Protein 4GPR (pdb70)

CATH classification: 3.10.110.10

Secondary structure (DSSP, 8-state):
-HHHHHHHHHHHHHHHHSPPTTEEEEESSS-TTEEEEEEEPPSSSTTTT-EEEEEEE--TTTTSSPPEEEESS---BTTB-TT-BB--GGGTTT--TT--HHHHHHHHHHHHH---TTS-SSHHHHHHHHH-HHHHHHHHHHHHHHH---

Foldseek 3Di:
DPVQVVVLVVLQVCQVVPFDPQKHKAAPPPDSQKMKMWHQADPPALLHQFIWIKIWGHDPPPPVAAIQIFTPWQAQAQQADRRRHGDDCCNPPVPDNVDDVRNVSVVVSVCRRPRDLPDGPHVVSSVCCVVPVVRSSVVRNVSRVVTGHD

Sequence (150 aa):
AAMAMRRIQKELREIQQDPPCNCSAGPVGDDIFHWTATITGPDDSPYQGGLFFLDVHFPVDYPFKAPRVTFMTKVYHPNINKNGVICLDILKDQWSPALTLSRVLLSISSLLTDPNPSDPLDPEVANVLRANKKQFEDTAREWTRMYARP

Solvent-accessible surface area: 8569 Å² total; per-residue (Å²): 107,79,147,4,86,168,47,0,74,103,6,50,140,66,17,148,143,117,60,14,112,101,20,58,17,19,45,90,50,164,77,21,43,54,0,44,0,17,1,44,4,24,114,138,15,12,0,98,64,3,35,0,78,0,31,0,83,11,31,120,48,3,15,151,117,22,2,150,6,17,9,109,15,89,12,24,0,0,9,3,36,179,103,6,49,15,60,25,85,28,30,163,105,101,34,40,66,81,20,28,0,24,133,0,0,86,31,0,24,67,23,0,80,94,29,65,25,89,110,38,63,32,82,125,15,0,61,45,11,140,88,81,128,149,87,1,50,60,32,0,118,72,62,10,141,102,89,1,194,136

Organism: Entamoeba histolytica (strain ATCC 30459 / HM-1:IMSS / ABRM) (NCBI:txid294381)

Structure (mmCIF, N/CA/C/O backbone):
data_4GPR
#
_entry.id   4GPR
#
_cell.length_a   46.973
_cell.length_b   49.577
_cell.length_c   63.464
_cell.angle_alpha   90.00
_cell.angle_beta   90.00
_cell.angle_gamma   90.00
#
_symmetry.space_group_name_H-M   'P 21 21 21'
#
loop_
_entity.id
_entity.type
_entity.pdbx_description
1 polymer 'Ubiquitin-conjugating enzyme family protein'
2 non-polymer 'COBALT (II) ION'
3 water water
#
loop_
_atom_site.group_PDB
_atom_site.id
_atom_site.type_symbol
_atom_site.label_atom_id
_atom_site.label_alt_id
_atom_site.label_comp_id
_atom_site.label_asym_id
_atom_site.label_entity_id
_atom_site.label_seq_id
_atom_site.pdbx_PDB_ins_code
_atom_site.Cartn_x
_atom_site.Cartn_y
_atom_site.Cartn_z
_atom_site.occupancy
_atom_site.B_iso_or_equiv
_atom_site.auth_seq_id
_atom_site.auth_comp_id
_atom_site.auth_asym_id
_atom_site.auth_atom_id
_atom_site.pdbx_PDB_model_num
ATOM 1 N N . ALA A 1 2 ? -8.275 5.864 -19.232 1.00 33.44 -1 ALA A N 1
ATOM 2 C CA . ALA A 1 2 ? -8.229 6.808 -18.129 1.00 29.88 -1 ALA A CA 1
ATOM 3 C C . ALA A 1 2 ? -9.567 6.829 -17.394 1.00 32.11 -1 ALA A C 1
ATOM 4 O O . ALA A 1 2 ? -9.598 6.873 -16.154 1.00 26.11 -1 ALA A O 1
ATOM 6 N N . ALA A 1 3 ? -10.661 6.761 -18.165 1.00 30.47 0 ALA A N 1
ATOM 7 C CA . ALA A 1 3 ? -11.989 7.247 -17.734 1.00 27.76 0 ALA A CA 1
ATOM 8 C C . ALA A 1 3 ? -12.672 6.493 -16.587 1.00 21.98 0 ALA A C 1
ATOM 9 O O . ALA A 1 3 ? -13.136 7.118 -15.622 1.00 17.32 0 ALA A O 1
ATOM 11 N N . MET A 1 4 ? -12.746 5.161 -16.682 1.00 20.28 1 MET A N 1
ATOM 12 C CA . MET A 1 4 ? -13.378 4.381 -15.625 1.00 18.05 1 MET A CA 1
ATOM 13 C C . MET A 1 4 ? -12.531 4.447 -14.345 1.00 13.28 1 MET A C 1
ATOM 14 O O . MET A 1 4 ? -13.074 4.530 -13.221 1.00 11.54 1 MET A O 1
ATOM 19 N N . ALA A 1 5 ? -11.207 4.455 -14.522 1.00 14.61 2 ALA A N 1
ATOM 20 C CA . ALA A 1 5 ? -10.295 4.609 -13.400 1.00 12.60 2 ALA A CA 1
ATOM 21 C C . ALA A 1 5 ? -10.515 5.937 -12.698 1.00 14.85 2 ALA A C 1
ATOM 22 O O . ALA A 1 5 ? -10.591 5.991 -11.465 1.00 10.95 2 ALA A O 1
ATOM 24 N N . MET A 1 6 ? -10.608 7.018 -13.458 1.00 13.63 3 MET A N 1
ATOM 25 C CA . MET A 1 6 ? -10.761 8.319 -12.799 1.00 10.99 3 MET A CA 1
ATOM 26 C C . MET A 1 6 ? -12.064 8.413 -12.027 1.00 12.58 3 MET A C 1
ATOM 27 O O . MET A 1 6 ? -12.100 8.938 -10.903 1.00 11.58 3 MET A O 1
ATOM 32 N N . ARG A 1 7 ? -13.130 7.867 -12.593 1.00 12.39 4 ARG A N 1
ATOM 33 C CA . ARG A 1 7 ? -14.428 7.941 -11.929 1.00 10.95 4 ARG A CA 1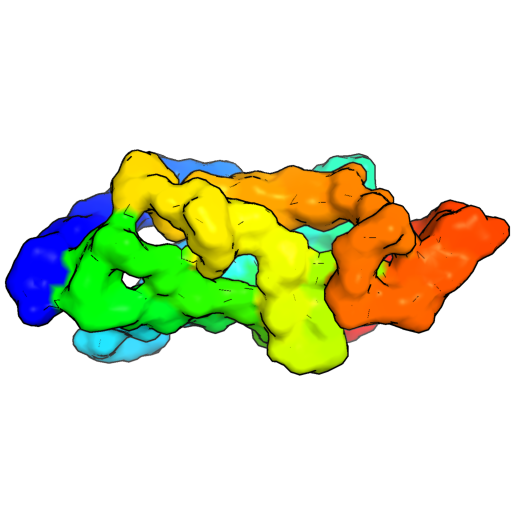
ATOM 34 C C . ARG A 1 7 ? -14.436 7.117 -10.653 1.00 12.76 4 ARG A C 1
ATOM 35 O O . ARG A 1 7 ? -14.985 7.539 -9.655 1.00 11.24 4 ARG A O 1
ATOM 43 N N . ARG A 1 8 ? -13.755 5.977 -10.675 1.00 8.31 5 ARG A N 1
ATOM 44 C CA . ARG A 1 8 ? -13.622 5.194 -9.444 1.00 7.84 5 ARG A CA 1
ATOM 45 C C . ARG A 1 8 ? -12.798 5.886 -8.379 1.00 7.17 5 ARG A C 1
ATOM 46 O O . ARG A 1 8 ? -13.164 5.845 -7.205 1.00 9.25 5 ARG A O 1
ATOM 54 N N . ILE A 1 9 ? -11.677 6.502 -8.756 1.00 7.02 6 ILE A N 1
ATOM 55 C CA . ILE A 1 9 ? -10.846 7.167 -7.762 1.00 6.64 6 ILE A CA 1
ATOM 56 C C . ILE A 1 9 ? -11.557 8.404 -7.197 1.00 6.98 6 ILE A C 1
ATOM 57 O O . ILE A 1 9 ? -11.475 8.660 -5.987 1.00 8.41 6 ILE A O 1
ATOM 62 N N . GLN A 1 10 ? -12.298 9.128 -8.041 1.00 10.06 7 GLN A N 1
ATOM 63 C CA . GLN A 1 10 ? -13.094 10.260 -7.549 1.00 8.90 7 GLN A CA 1
ATOM 64 C C . GLN A 1 10 ? -14.132 9.801 -6.527 1.00 7.79 7 GLN A C 1
ATOM 65 O O . GLN A 1 10 ? -14.363 10.458 -5.505 1.00 9.20 7 GLN A O 1
ATOM 71 N N . LYS A 1 11 ? -14.753 8.672 -6.799 1.00 7.33 8 LYS A N 1
ATOM 72 C CA . LYS A 1 11 ? -15.731 8.093 -5.875 1.00 9.64 8 LYS A CA 1
ATOM 73 C C . LYS A 1 11 ? -15.055 7.731 -4.547 1.00 8.61 8 LYS A C 1
ATOM 74 O O . LYS A 1 11 ? -15.604 8.062 -3.466 1.00 8.56 8 LYS A O 1
ATOM 80 N N . GLU A 1 12 ? -13.902 7.059 -4.598 1.00 8.77 9 GLU A N 1
ATOM 81 C CA . GLU A 1 12 ? -13.197 6.775 -3.357 1.00 9.15 9 GLU A CA 1
ATOM 82 C C . GLU A 1 12 ? -12.804 8.047 -2.601 1.00 8.90 9 GLU A C 1
ATOM 83 O O . GLU A 1 12 ? -12.834 8.060 -1.355 1.00 9.67 9 GLU A O 1
ATOM 89 N N . LEU A 1 13 ? -12.390 9.095 -3.315 1.00 7.00 10 LEU A N 1
ATOM 90 C CA . LEU A 1 13 ? -12.035 10.347 -2.639 1.00 5.99 10 LEU A CA 1
ATOM 91 C C . LEU A 1 13 ? -13.258 10.983 -1.943 1.00 8.06 10 LEU A C 1
ATOM 92 O O . LEU A 1 13 ? -13.116 11.514 -0.847 1.00 9.31 10 LEU A O 1
ATOM 97 N N . ARG A 1 14 ? -14.443 10.907 -2.551 1.00 7.92 11 ARG A N 1
ATOM 98 C CA . ARG A 1 14 ? -15.645 11.384 -1.875 1.00 7.48 11 ARG A CA 1
ATOM 99 C C . ARG A 1 14 ? -15.889 10.572 -0.610 1.00 10.28 11 ARG A C 1
ATOM 100 O O . ARG A 1 14 ? -16.300 11.101 0.431 1.00 11.15 11 ARG A O 1
ATOM 108 N N . GLU A 1 15 ? -15.619 9.276 -0.699 1.00 9.54 12 GLU A N 1
ATOM 109 C CA . GLU A 1 15 ? -15.874 8.405 0.436 1.00 9.44 12 GLU A CA 1
ATOM 110 C C . GLU A 1 15 ? -14.884 8.675 1.554 1.00 11.17 12 GLU A C 1
ATOM 111 O O . GLU A 1 15 ? -15.260 8.585 2.725 1.00 14.10 12 GLU A O 1
ATOM 117 N N . ILE A 1 16 ? -13.630 9.026 1.231 1.00 9.82 13 ILE A N 1
ATOM 118 C CA . ILE A 1 16 ? -12.678 9.458 2.283 1.00 9.20 13 ILE A CA 1
ATOM 119 C C . ILE A 1 16 ? -13.174 10.734 2.963 1.00 10.78 13 ILE A C 1
ATOM 120 O O . ILE A 1 16 ? -13.070 10.875 4.215 1.00 11.58 13 ILE A O 1
ATOM 125 N N . GLN A 1 17 ? -13.706 11.680 2.183 1.00 9.95 14 GLN A N 1
ATOM 126 C CA . GLN A 1 17 ? -14.225 12.904 2.775 1.00 7.04 14 GLN A CA 1
ATOM 127 C C . GLN A 1 17 ? -15.455 12.632 3.651 1.00 7.41 14 GLN A C 1
ATOM 128 O O . GLN A 1 17 ? -15.627 13.222 4.751 1.00 9.90 14 GLN A O 1
ATOM 134 N N . GLN A 1 18 ? -16.339 11.780 3.144 1.00 7.82 15 GLN A N 1
ATOM 135 C CA . GLN A 1 18 ? -17.665 11.600 3.749 1.00 8.98 15 GLN A CA 1
ATOM 136 C C . GLN A 1 18 ? -17.746 10.538 4.821 1.00 10.36 15 GLN A C 1
ATOM 137 O O . GLN A 1 18 ? -18.546 10.658 5.758 1.00 13.91 15 GLN A O 1
ATOM 143 N N . ASP A 1 19 ? -16.924 9.507 4.682 1.00 8.73 16 ASP A N 1
ATOM 144 C CA . ASP A 1 19 ? -16.985 8.347 5.591 1.00 13.77 16 ASP A CA 1
ATOM 145 C C . ASP A 1 19 ? -15.648 7.635 5.605 1.00 12.05 16 ASP A C 1
ATOM 146 O O . ASP A 1 19 ? -15.506 6.484 5.161 1.00 11.17 16 ASP A O 1
ATOM 151 N N . PRO A 1 20 ? -14.616 8.309 6.130 1.00 9.87 17 PRO A N 1
ATOM 152 C CA . PRO A 1 20 ? -13.306 7.662 6.118 1.00 12.13 17 PRO A CA 1
ATOM 153 C C . PRO A 1 20 ? -13.162 6.552 7.140 1.00 9.85 17 PRO A C 1
ATOM 154 O O . PRO A 1 20 ? -13.941 6.466 8.102 1.00 13.30 17 PRO A O 1
ATOM 158 N N . PRO A 1 21 ? -12.156 5.702 6.941 1.00 22.59 18 PRO A N 1
ATOM 159 C CA . PRO A 1 21 ? -11.856 4.723 7.983 1.00 29.55 18 PRO A CA 1
ATOM 160 C C . PRO A 1 21 ? -11.360 5.508 9.183 1.00 25.80 18 PRO A C 1
ATOM 161 O O . PRO A 1 21 ? -10.752 6.569 9.000 1.00 24.64 18 PRO A O 1
ATOM 165 N N . CYS A 1 22 ? -11.645 5.036 10.386 1.00 28.29 19 CYS A N 1
ATOM 166 C CA . CYS A 1 22 ? -11.237 5.792 11.560 1.00 29.78 19 CYS A CA 1
ATOM 167 C C . CYS A 1 22 ? -9.715 5.865 11.585 1.00 29.55 19 CYS A C 1
ATOM 168 O O . CYS A 1 22 ? -9.037 4.943 11.131 1.00 28.60 19 CYS A O 1
ATOM 171 N N . ASN A 1 23 ? -9.196 6.978 12.091 1.00 29.24 20 ASN A N 1
ATOM 172 C CA . ASN A 1 23 ? -7.758 7.127 12.298 1.00 30.25 20 ASN A CA 1
ATOM 173 C C . ASN A 1 23 ? -6.957 7.132 11.003 1.00 26.51 20 ASN A C 1
ATOM 174 O O . ASN A 1 23 ? -5.753 6.851 11.018 1.00 26.46 20 ASN A O 1
ATOM 179 N N . CYS A 1 24 ? -7.616 7.440 9.897 1.00 24.60 21 CYS A N 1
ATOM 180 C CA . CYS A 1 24 ? -6.929 7.523 8.607 1.00 28.72 21 CYS A CA 1
ATOM 181 C C . CYS A 1 24 ? -7.267 8.804 7.875 1.00 28.36 21 CYS A C 1
ATOM 182 O O . CYS A 1 24 ? -8.344 9.389 8.048 1.00 28.03 21 CYS A O 1
ATOM 185 N N . SER A 1 25 ? -6.359 9.229 7.005 1.00 23.65 22 SER A N 1
ATOM 186 C CA . SER A 1 25 ? -6.674 10.315 6.110 1.00 21.70 22 SER A CA 1
ATOM 187 C C . SER A 1 25 ? -5.982 9.997 4.792 1.00 17.38 22 SER A C 1
ATOM 188 O O . SER A 1 25 ? -5.032 9.220 4.775 1.00 16.17 22 SER A O 1
ATOM 191 N N . ALA A 1 26 ? -6.467 10.578 3.700 1.00 14.71 23 ALA A N 1
ATOM 192 C CA . ALA A 1 26 ? -5.878 10.339 2.380 1.00 13.40 23 ALA A CA 1
ATOM 193 C C . ALA A 1 26 ? -6.388 11.349 1.381 1.00 14.01 23 ALA A C 1
ATOM 194 O O . ALA A 1 26 ? -7.527 11.798 1.464 1.00 14.99 23 ALA A O 1
ATOM 196 N N . GLY A 1 27 ? -5.539 11.699 0.421 1.00 11.78 24 GLY A N 1
ATOM 197 C CA . GLY A 1 27 ? -5.990 12.531 -0.675 1.00 11.49 24 GLY A CA 1
ATOM 198 C C . GLY A 1 27 ? -4.880 12.738 -1.668 1.00 9.97 24 GLY A C 1
ATOM 199 O O . GLY A 1 27 ? -3.732 12.421 -1.380 1.00 10.17 24 GLY A O 1
ATOM 200 N N . PRO A 1 28 ? -5.208 13.301 -2.836 1.00 9.40 25 PRO A N 1
ATOM 201 C CA . PRO A 1 28 ? -4.227 13.546 -3.900 1.00 10.14 25 PRO A CA 1
ATOM 202 C C . PRO A 1 28 ? -3.092 14.464 -3.466 1.00 11.73 25 PRO A C 1
ATOM 203 O O . PRO A 1 28 ? -3.290 15.413 -2.680 1.00 11.54 25 PRO A O 1
ATOM 207 N N . VAL A 1 29 ? -1.897 14.185 -3.965 1.00 10.12 26 VAL A N 1
ATOM 208 C CA . VAL A 1 29 ? -0.740 15.049 -3.677 1.00 13.20 26 VAL A CA 1
ATOM 209 C C . VAL A 1 29 ? -0.965 16.487 -4.180 1.00 17.36 26 VAL A C 1
ATOM 210 O O . VAL A 1 29 ? -0.715 17.500 -3.464 1.00 17.51 26 VAL A O 1
ATOM 214 N N . GLY A 1 30 ? -1.415 16.581 -5.426 1.00 16.32 27 GLY A N 1
ATOM 215 C CA . GLY A 1 30 ? -1.584 17.867 -6.091 1.00 14.55 27 GLY A CA 1
ATOM 216 C C . GLY A 1 30 ? -2.773 17.715 -7.030 1.00 13.99 27 GLY A C 1
ATOM 217 O O . GLY A 1 30 ? -3.875 17.282 -6.587 1.00 18.70 27 GLY A O 1
ATOM 218 N N . ASP A 1 31 ? -2.581 18.009 -8.319 1.00 14.36 28 ASP A N 1
ATOM 219 C CA . ASP A 1 31 ? -3.718 17.911 -9.235 1.00 18.83 28 ASP A CA 1
ATOM 220 C C . ASP A 1 31 ? -3.838 16.566 -9.945 1.00 20.52 28 ASP A C 1
ATOM 221 O O . ASP A 1 31 ? -4.667 16.425 -10.857 1.00 25.04 28 ASP A O 1
ATOM 226 N N . ASP A 1 32 ? -3.031 15.575 -9.545 1.00 12.25 29 ASP A N 1
ATOM 227 C CA . ASP A 1 32 ? -3.121 14.258 -10.180 1.00 13.76 29 ASP A CA 1
ATOM 228 C C . ASP A 1 32 ? -3.848 13.272 -9.261 1.00 12.52 29 ASP A C 1
ATOM 229 O O . ASP A 1 32 ? -3.312 12.811 -8.246 1.00 9.97 29 ASP A O 1
ATOM 234 N N . ILE A 1 33 ? -5.081 12.941 -9.604 1.00 12.51 30 ILE A N 1
ATOM 235 C CA . ILE A 1 33 ? -5.852 12.065 -8.729 1.00 13.98 30 ILE A CA 1
ATOM 236 C C . ILE A 1 33 ? -5.325 10.630 -8.663 1.00 8.53 30 ILE A C 1
ATOM 237 O O . ILE A 1 33 ? -5.751 9.865 -7.778 1.00 9.44 30 ILE A O 1
ATOM 242 N N . PHE A 1 34 ? -4.372 10.276 -9.533 1.00 8.74 31 PHE A N 1
ATOM 243 C CA . PHE A 1 34 ? -3.800 8.920 -9.459 1.00 9.47 31 PHE A CA 1
ATOM 244 C C . PHE A 1 34 ? -2.665 8.830 -8.426 1.00 8.83 31 PHE A C 1
ATOM 245 O O . PHE A 1 34 ? -2.103 7.748 -8.182 1.00 8.90 31 PHE A O 1
ATOM 253 N N . HIS A 1 35 ? -2.336 9.952 -7.770 1.00 6.50 32 HIS A N 1
ATOM 254 C CA . HIS A 1 35 ? -1.187 9.983 -6.862 1.00 7.58 32 HIS A CA 1
ATOM 255 C C . HIS A 1 35 ? -1.624 10.616 -5.539 1.00 8.13 32 HIS A C 1
ATOM 256 O O . HIS A 1 35 ? -1.970 11.792 -5.515 1.00 6.94 32 HIS A O 1
ATOM 263 N N . TRP A 1 36 ? -1.618 9.821 -4.467 1.00 8.26 33 TRP A N 1
ATOM 264 C CA . TRP A 1 36 ? -2.092 10.267 -3.138 1.00 5.63 33 TRP A CA 1
ATOM 265 C C . TRP A 1 36 ? -1.026 10.095 -2.056 1.00 5.49 33 TRP A C 1
ATOM 266 O O . TRP A 1 36 ? -0.092 9.304 -2.191 1.00 6.76 33 TRP A O 1
ATOM 277 N N . THR A 1 37 ? -1.172 10.860 -0.986 1.00 4.32 34 THR A N 1
ATOM 278 C CA . THR A 1 37 ? -0.551 10.542 0.318 1.00 5.57 34 THR A CA 1
ATOM 279 C C . THR A 1 37 ? -1.621 10.140 1.287 1.00 5.66 34 THR A C 1
ATOM 280 O O . THR A 1 37 ? -2.706 10.743 1.318 1.00 8.47 34 THR A O 1
ATOM 284 N N . ALA A 1 38 ? -1.369 9.095 2.074 1.00 6.12 35 ALA A N 1
ATOM 285 C CA . ALA A 1 38 ? -2.324 8.705 3.105 1.00 5.06 35 ALA A CA 1
ATOM 286 C C . ALA A 1 38 ? -1.637 8.618 4.452 1.00 5.43 35 ALA A C 1
ATOM 287 O O . ALA A 1 38 ? -0.417 8.573 4.520 1.00 5.98 35 ALA A O 1
ATOM 289 N N . THR A 1 39 ? -2.421 8.697 5.524 1.00 6.02 36 THR A N 1
ATOM 290 C CA . THR A 1 39 ? -1.875 8.391 6.845 1.00 6.47 36 THR A CA 1
ATOM 291 C C . THR A 1 39 ? -2.681 7.363 7.592 1.00 8.84 36 THR A C 1
ATOM 292 O O . THR A 1 39 ? -3.909 7.283 7.443 1.00 10.79 36 THR A O 1
ATOM 296 N N . ILE A 1 40 ? -2.007 6.555 8.421 1.00 9.55 37 ILE A N 1
ATOM 297 C CA . ILE A 1 40 ? -2.735 5.755 9.399 1.00 6.95 37 ILE A CA 1
ATOM 298 C C . ILE A 1 40 ? -2.106 6.013 10.758 1.00 8.36 37 ILE A C 1
ATOM 299 O O . ILE A 1 40 ? -0.907 6.288 10.858 1.00 9.92 37 ILE A O 1
ATOM 304 N N . THR A 1 41 ? -2.915 6.002 11.800 1.00 10.68 38 THR A N 1
ATOM 305 C CA . THR A 1 41 ? -2.346 6.080 13.141 1.00 11.64 38 THR A CA 1
ATOM 306 C C . THR A 1 41 ? -2.060 4.679 13.600 1.00 16.51 38 THR A C 1
ATOM 307 O O . THR A 1 41 ? -2.825 3.731 13.291 1.00 20.31 38 THR A O 1
ATOM 311 N N . GLY A 1 42 ? -0.945 4.498 14.302 1.00 11.77 39 GLY A N 1
ATOM 312 C CA . GLY A 1 42 ? -0.598 3.151 14.758 1.00 11.15 39 GLY A CA 1
ATOM 313 C C . GLY A 1 42 ? -1.753 2.573 15.580 1.00 10.86 39 GLY A C 1
ATOM 314 O O . GLY A 1 42 ? -2.363 3.297 16.373 1.00 11.90 39 GLY A O 1
ATOM 315 N N . PRO A 1 43 ? -2.051 1.292 15.401 1.00 10.37 40 PRO A N 1
ATOM 316 C CA . PRO A 1 43 ? -3.171 0.693 16.141 1.00 10.86 40 PRO A CA 1
ATOM 317 C C . PRO A 1 43 ? -2.941 0.681 17.651 1.00 12.22 40 PRO A C 1
ATOM 318 O O . PRO A 1 43 ? -1.797 0.565 18.129 1.00 11.81 40 PRO A O 1
ATOM 322 N N . ASP A 1 44 ? -4.012 0.896 18.423 1.00 12.41 41 ASP A N 1
ATOM 323 C CA . ASP A 1 44 ? -3.863 0.925 19.861 1.00 15.15 41 ASP A CA 1
ATOM 324 C C . ASP A 1 44 ? -3.464 -0.483 20.337 1.00 13.34 41 ASP A C 1
ATOM 325 O O . ASP A 1 44 ? -3.719 -1.487 19.652 1.00 13.73 41 ASP A O 1
ATOM 3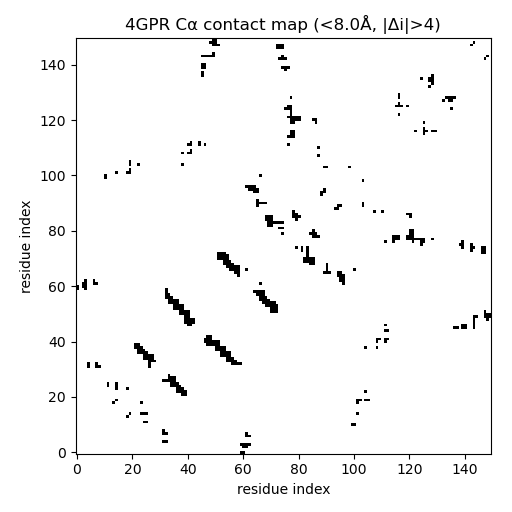30 N N . ASP A 1 45 ? -2.828 -0.559 21.499 1.00 15.19 42 ASP A N 1
ATOM 331 C CA . ASP A 1 45 ? -2.405 -1.860 22.022 1.00 15.09 42 ASP A CA 1
ATO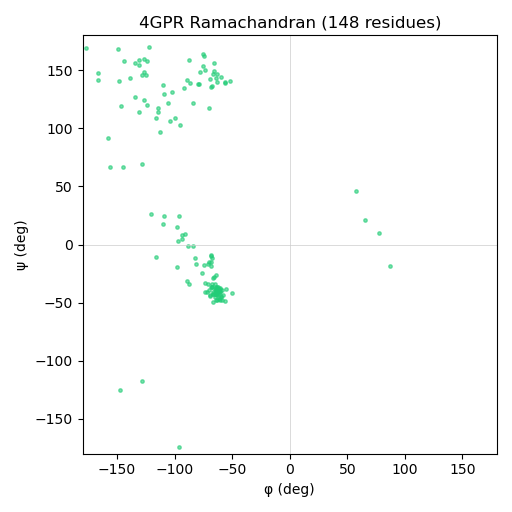M 332 C C . ASP A 1 45 ? -1.492 -2.591 21.035 1.00 16.05 42 ASP A C 1
ATOM 333 O O . ASP A 1 45 ? -1.651 -3.788 20.744 1.00 17.18 42 ASP A O 1
ATOM 338 N N . SER A 1 46 ? -0.518 -1.860 20.505 1.00 14.19 43 SER A N 1
ATOM 339 C CA . SER A 1 46 ? 0.518 -2.455 19.649 1.00 11.45 43 SER A CA 1
ATOM 340 C C . SER A 1 46 ? 1.778 -1.618 19.863 1.00 10.70 43 SER A C 1
ATOM 341 O O . SER A 1 46 ? 1.698 -0.523 20.435 1.00 11.89 43 SER A O 1
ATOM 344 N N . PRO A 1 47 ? 2.949 -2.078 19.380 1.00 10.21 44 PRO A N 1
ATOM 345 C CA . PRO A 1 47 ? 4.153 -1.245 19.547 1.00 11.28 44 PRO A CA 1
ATOM 346 C C . PRO A 1 47 ? 4.104 0.022 18.734 1.00 11.08 44 PRO A C 1
ATOM 347 O O . PRO A 1 47 ? 4.944 0.916 18.980 1.00 12.76 44 PRO A O 1
ATOM 351 N N . TYR A 1 48 ? 3.136 0.124 17.812 1.00 8.34 45 TYR A N 1
ATOM 352 C CA . TYR A 1 48 ? 3.059 1.298 16.949 1.00 8.00 45 TYR A CA 1
ATOM 353 C C . TYR A 1 48 ? 2.065 2.298 17.473 1.00 9.43 45 TYR A C 1
ATOM 354 O O . TYR A 1 48 ? 1.898 3.355 16.828 1.00 8.98 45 TYR A O 1
ATOM 363 N N . GLN A 1 49 ? 1.442 2.045 18.630 1.00 10.72 46 GLN A N 1
ATOM 364 C CA . GLN A 1 49 ? 0.412 2.994 19.096 1.00 9.59 46 GLN A CA 1
ATOM 365 C C . GLN A 1 49 ? 0.917 4.437 19.240 1.00 11.59 46 GLN A C 1
ATOM 366 O O . GLN A 1 49 ? 2.059 4.684 19.648 1.00 11.68 46 GLN A O 1
ATOM 372 N N . GLY A 1 50 ? 0.090 5.388 18.830 1.00 14.54 47 GLY A N 1
ATOM 373 C CA . GLY A 1 50 ? 0.466 6.794 18.958 1.00 19.28 47 GLY A CA 1
ATOM 374 C C . GLY A 1 50 ? 1.269 7.331 17.784 1.00 17.13 47 GLY A C 1
ATOM 375 O O . GLY A 1 50 ? 1.392 8.546 17.616 1.00 16.87 47 GLY A O 1
ATOM 376 N N . GLY A 1 51 ? 1.860 6.455 16.980 1.00 11.88 48 GLY A N 1
ATOM 377 C CA . GLY A 1 51 ? 2.568 6.914 15.799 1.00 8.21 48 GLY A CA 1
ATOM 378 C C . GLY A 1 51 ? 1.654 7.331 14.672 1.00 9.52 48 GLY A C 1
ATOM 379 O O . GLY A 1 51 ? 0.495 6.922 14.587 1.00 9.37 48 GLY A O 1
ATOM 380 N N . LEU A 1 52 ? 2.176 8.229 13.838 1.00 6.96 49 LEU A N 1
ATOM 381 C CA . LEU A 1 52 ? 1.495 8.671 12.613 1.00 6.62 49 LEU A CA 1
ATOM 382 C C . LEU A 1 52 ? 2.340 8.202 11.434 1.00 6.37 49 LEU A C 1
ATOM 383 O O . LEU A 1 52 ? 3.494 8.613 11.274 1.00 8.75 49 LEU A O 1
ATOM 388 N N . PHE A 1 53 ? 1.774 7.277 10.650 1.00 6.50 50 PHE A N 1
ATOM 389 C CA . PHE A 1 53 ? 2.486 6.652 9.554 1.00 7.25 50 PHE A CA 1
ATOM 390 C C . PHE A 1 53 ? 2.006 7.198 8.206 1.00 5.93 50 PHE A C 1
ATOM 391 O O . PHE A 1 53 ? 0.812 7.072 7.860 1.00 7.33 50 PHE A O 1
ATOM 399 N N . PHE A 1 54 ? 2.936 7.757 7.438 1.00 6.36 51 PHE A N 1
ATOM 400 C CA . PHE A 1 54 ? 2.643 8.292 6.089 1.00 4.93 51 PHE A CA 1
ATOM 401 C C . PHE A 1 54 ? 2.874 7.264 5.013 1.00 6.51 51 PHE A C 1
ATOM 402 O O . PHE A 1 54 ? 3.868 6.494 5.054 1.00 6.81 51 PHE A O 1
ATOM 410 N N . LEU A 1 55 ? 1.927 7.163 4.078 1.00 5.32 52 LEU A N 1
ATOM 411 C CA . LEU A 1 55 ? 1.995 6.175 3.000 1.00 6.21 52 LEU A CA 1
ATOM 412 C C . LEU A 1 55 ? 1.881 6.872 1.658 1.00 6.27 52 LEU A C 1
ATOM 413 O O . LEU A 1 55 ? 1.191 7.901 1.559 1.00 6.09 52 LEU A O 1
ATOM 418 N N . ASP A 1 56 ? 2.585 6.344 0.655 1.00 4.95 53 ASP A N 1
ATOM 419 C CA . ASP A 1 56 ? 2.558 6.856 -0.728 1.00 5.20 53 ASP A CA 1
ATOM 420 C C . ASP A 1 56 ? 1.669 5.902 -1.526 1.00 7.96 53 ASP A C 1
ATOM 421 O O . ASP A 1 56 ? 1.826 4.671 -1.471 1.00 8.10 53 ASP A O 1
ATOM 426 N N . VAL A 1 57 ? 0.729 6.452 -2.275 1.00 5.65 54 VAL A N 1
ATOM 427 C CA . VAL A 1 57 ? -0.231 5.638 -3.024 1.00 5.93 54 VAL A CA 1
ATOM 428 C C . VAL A 1 57 ? -0.188 6.013 -4.513 1.00 6.37 54 VAL A C 1
ATOM 429 O O . VAL A 1 57 ? -0.435 7.174 -4.859 1.00 7.04 54 VAL A O 1
ATOM 433 N N . HIS A 1 58 ? 0.137 5.033 -5.377 1.00 6.66 55 HIS A N 1
ATOM 434 C CA . HIS A 1 58 ? 0.083 5.240 -6.817 1.00 8.13 55 HIS A CA 1
ATOM 435 C C . HIS A 1 58 ? -0.952 4.329 -7.424 1.00 8.94 55 HIS A C 1
ATOM 436 O O . HIS A 1 58 ? -0.756 3.113 -7.522 1.00 10.49 55 HIS A O 1
ATOM 443 N N . PHE A 1 59 ? -2.071 4.905 -7.873 1.00 7.89 56 PHE A N 1
ATOM 444 C CA . PHE A 1 59 ? -3.082 4.104 -8.550 1.00 8.36 56 PHE A CA 1
ATOM 445 C C . PHE A 1 59 ? -2.663 3.876 -9.999 1.00 9.07 56 PHE A C 1
ATOM 446 O O . PHE A 1 59 ? -2.209 4.806 -10.677 1.00 10.84 56 PHE A O 1
ATOM 454 N N . PRO A 1 60 ? -2.856 2.647 -10.497 1.00 9.79 57 PRO A N 1
ATOM 455 C CA . PRO A 1 60 ? -2.555 2.339 -11.895 1.00 12.69 57 PRO A CA 1
ATOM 456 C C . PRO A 1 60 ? -3.609 2.905 -12.840 1.00 12.22 57 PRO A C 1
ATOM 457 O O . PRO A 1 60 ? -4.727 3.235 -12.417 1.00 11.56 57 PRO A O 1
ATOM 461 N N . VAL A 1 61 ? -3.267 2.976 -14.123 1.00 13.99 58 VAL A N 1
ATOM 462 C CA . VAL A 1 61 ? -4.145 3.567 -15.119 1.00 18.45 58 VAL A CA 1
ATOM 463 C C . VAL A 1 61 ? -5.455 2.795 -15.295 1.00 18.00 58 VAL A C 1
ATOM 464 O O . VAL A 1 61 ? -6.468 3.375 -15.681 1.00 20.18 58 VAL A O 1
ATOM 468 N N . ASP A 1 62 ? -5.426 1.497 -14.986 1.00 14.01 59 ASP A N 1
ATOM 469 C CA . ASP A 1 62 ? -6.611 0.652 -15.100 1.00 16.29 59 ASP A CA 1
ATOM 470 C C . ASP A 1 62 ? -7.183 0.237 -13.749 1.00 14.04 59 ASP A C 1
ATOM 471 O O . ASP A 1 62 ? -7.849 -0.779 -13.645 1.00 14.77 59 ASP A O 1
ATOM 476 N N . TYR A 1 63 ? -6.911 1.033 -12.712 1.00 11.74 60 TYR A N 1
ATOM 477 C CA . TYR A 1 63 ? -7.609 0.872 -11.437 1.00 12.15 60 TYR A CA 1
ATOM 478 C C . TYR A 1 63 ? -9.113 0.863 -11.723 1.00 11.55 60 TYR A C 1
ATOM 479 O O . TYR A 1 63 ? -9.562 1.643 -12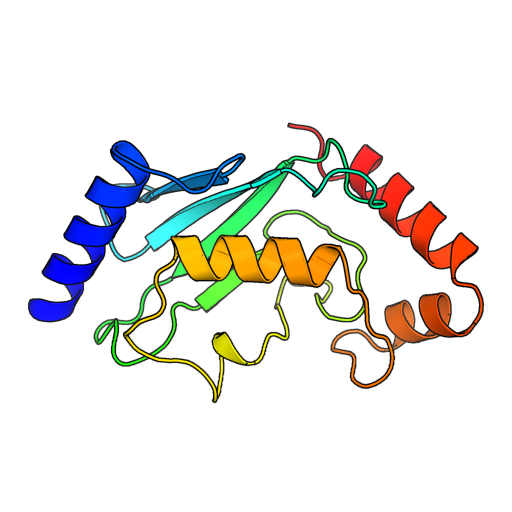.580 1.00 14.22 60 TYR A O 1
ATOM 488 N N . PRO A 1 64 ? -9.914 0.004 -11.038 1.00 11.72 61 PRO A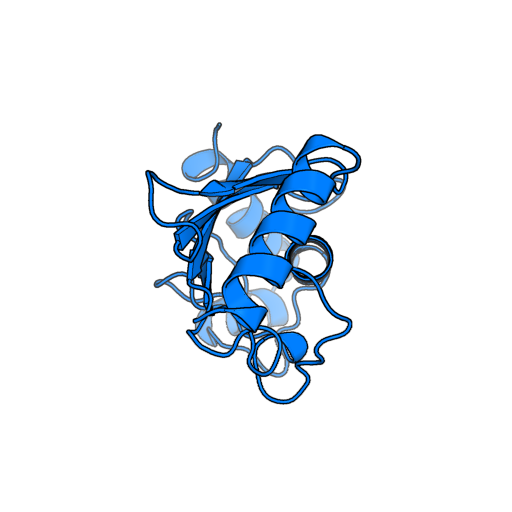 N 1
ATOM 489 C CA . PRO A 1 64 ? -9.573 -0.895 -9.921 1.00 11.10 61 PRO A CA 1
ATOM 490 C C . PRO A 1 64 ? -9.259 -2.322 -10.351 1.00 12.23 61 PRO A C 1
ATOM 491 O O . PRO A 1 64 ? -9.403 -3.263 -9.543 1.00 13.85 61 PRO A O 1
ATOM 495 N N . PHE A 1 65 ? -8.834 -2.508 -11.599 1.00 12.25 62 PHE A N 1
ATOM 496 C CA . PHE A 1 65 ? -8.583 -3.861 -12.108 1.00 12.93 62 PHE A CA 1
ATOM 497 C C . PHE A 1 65 ? -7.212 -4.398 -11.674 1.00 13.68 62 PHE A C 1
ATOM 498 O O . PHE A 1 65 ? -6.936 -5.610 -11.736 1.00 14.99 62 PHE A O 1
ATOM 506 N N . LYS A 1 66 ? -6.351 -3.489 -11.230 1.00 12.80 63 LYS A N 1
ATOM 507 C CA . LYS A 1 66 ? -5.090 -3.821 -10.586 1.00 13.06 63 LYS A CA 1
ATOM 508 C C . LYS A 1 66 ? -4.980 -3.009 -9.297 1.00 12.44 63 LYS A C 1
ATOM 509 O O . LYS A 1 66 ? -5.679 -1.992 -9.116 1.00 10.25 63 LYS A O 1
ATOM 515 N N . ALA A 1 67 ? -4.149 -3.462 -8.368 1.00 11.64 64 ALA A N 1
ATOM 516 C CA . ALA A 1 67 ? -4.026 -2.828 -7.068 1.00 11.05 64 ALA A CA 1
ATOM 517 C C . ALA A 1 67 ? -3.269 -1.497 -7.151 1.00 8.68 64 ALA A C 1
ATOM 518 O O . ALA A 1 67 ? -2.403 -1.338 -8.003 1.00 14.24 64 ALA A O 1
ATOM 520 N N . PRO A 1 68 ? -3.591 -0.557 -6.253 1.00 9.40 65 PRO A N 1
ATOM 521 C CA . PRO A 1 68 ? -2.655 0.572 -6.087 1.00 9.69 65 PRO A CA 1
ATOM 522 C C . PRO A 1 68 ? -1.340 0.087 -5.518 1.00 11.56 65 PRO A C 1
ATOM 523 O O . PRO A 1 68 ? -1.294 -0.915 -4.791 1.00 9.67 65 PRO A O 1
ATOM 527 N N . ARG A 1 69 ? -0.257 0.759 -5.885 1.00 7.76 66 ARG A N 1
ATOM 528 C CA . ARG A 1 69 ? 1.025 0.520 -5.223 1.00 7.37 66 ARG A CA 1
ATOM 529 C C . ARG A 1 69 ? 1.055 1.368 -3.975 1.00 7.98 66 ARG A C 1
ATOM 530 O O . ARG A 1 69 ? 0.890 2.603 -4.036 1.00 7.84 66 ARG A O 1
ATOM 538 N N . VAL A 1 70 ? 1.223 0.736 -2.815 1.00 6.85 67 VAL A N 1
ATOM 539 C CA . VAL A 1 70 ? 1.176 1.445 -1.557 1.00 5.82 67 VAL A CA 1
ATOM 540 C C . VAL A 1 70 ? 2.436 1.136 -0.793 1.00 6.23 67 VAL A C 1
ATOM 541 O O . VAL A 1 70 ? 2.748 -0.037 -0.551 1.00 8.93 67 VAL A O 1
ATOM 545 N N . THR A 1 71 ? 3.159 2.171 -0.403 1.00 5.75 68 THR A N 1
ATOM 546 C CA . THR A 1 71 ? 4.392 1.965 0.346 1.00 5.77 68 THR A CA 1
ATOM 547 C C . THR A 1 71 ? 4.438 2.922 1.522 1.00 5.78 68 THR A C 1
ATOM 548 O O . THR A 1 71 ? 3.827 4.032 1.477 1.00 7.62 68 THR A O 1
ATOM 552 N N . PHE A 1 72 ? 5.190 2.567 2.548 1.00 5.83 69 PHE A N 1
ATOM 553 C CA . PHE A 1 72 ? 5.400 3.503 3.656 1.00 6.95 69 PHE A CA 1
ATOM 554 C C . PHE A 1 72 ? 6.439 4.556 3.308 1.00 6.60 69 PHE A C 1
ATOM 555 O O . PHE A 1 72 ? 7.469 4.264 2.680 1.00 7.17 69 PHE A O 1
ATOM 563 N N . MET A 1 73 ? 6.155 5.800 3.701 1.00 6.95 70 MET A N 1
ATOM 564 C CA . MET A 1 73 ? 7.176 6.863 3.703 1.00 7.62 70 MET A CA 1
ATOM 565 C C . MET A 1 73 ? 7.769 7.045 5.103 1.00 8.14 70 MET A C 1
ATOM 566 O O . MET A 1 73 ? 8.870 7.624 5.278 1.00 15.54 70 MET A O 1
ATOM 571 N N . THR A 1 74 ? 7.056 6.564 6.113 1.00 6.30 71 THR A N 1
ATOM 572 C CA . THR A 1 74 ? 7.555 6.537 7.479 1.00 6.38 71 THR A CA 1
ATOM 573 C C . THR A 1 74 ? 8.366 5.271 7.711 1.00 7.61 71 THR A C 1
ATOM 574 O O . THR A 1 74 ? 7.970 4.195 7.238 1.00 8.13 71 THR A O 1
ATOM 578 N N . LYS A 1 75 ? 9.492 5.379 8.424 1.00 7.40 72 LYS A N 1
ATOM 579 C CA . LYS A 1 75 ? 10.301 4.224 8.785 1.00 8.74 72 LYS A CA 1
ATOM 580 C C . LYS A 1 75 ? 9.488 3.401 9.777 1.00 9.84 72 LYS A C 1
ATOM 581 O O . LYS A 1 75 ? 8.893 3.961 10.699 1.00 11.02 72 LYS A O 1
ATOM 587 N N . VAL A 1 76 ? 9.468 2.080 9.608 1.00 8.09 73 VAL A N 1
ATOM 588 C CA . VAL A 1 76 ? 8.678 1.251 10.513 1.00 8.04 73 VAL A CA 1
ATOM 589 C C . VAL A 1 76 ? 9.373 -0.108 10.652 1.00 9.23 73 VAL A C 1
ATOM 590 O O . VAL A 1 76 ? 9.937 -0.623 9.675 1.00 10.25 73 VAL A O 1
ATOM 594 N N . TYR A 1 77 ? 9.376 -0.651 11.870 1.00 5.58 74 TYR A N 1
ATOM 595 C CA . TYR A 1 77 ? 10.065 -1.900 12.176 1.00 5.42 74 TYR A CA 1
ATOM 596 C C . TYR A 1 77 ? 9.072 -3.056 12.204 1.00 6.31 74 TYR A C 1
ATOM 597 O O . TYR A 1 77 ? 8.241 -3.153 13.140 1.00 6.58 74 TYR A O 1
ATOM 606 N N . HIS A 1 78 ? 9.119 -3.940 11.199 1.00 4.40 75 HIS A N 1
ATOM 607 C CA . HIS A 1 78 ? 8.090 -4.956 11.043 1.00 5.41 75 HIS A CA 1
ATOM 608 C C . HIS A 1 78 ? 8.593 -5.993 10.040 1.00 7.16 75 HIS A C 1
ATOM 609 O O . HIS A 1 78 ? 9.246 -5.623 9.045 1.00 7.02 75 HIS A O 1
ATOM 616 N N . PRO A 1 79 ? 8.304 -7.299 10.282 1.00 6.14 76 PRO A N 1
ATOM 617 C CA . PRO A 1 79 ? 8.890 -8.296 9.377 1.00 7.30 76 PRO A CA 1
ATOM 618 C C . PRO A 1 79 ? 8.312 -8.235 7.952 1.00 7.86 76 PRO A C 1
ATOM 619 O O . PRO A 1 79 ? 8.949 -8.751 7.026 1.00 7.40 76 PRO A O 1
ATOM 623 N N . ASN A 1 80 ? 7.150 -7.606 7.758 1.00 5.46 77 ASN A N 1
ATOM 624 C CA . ASN A 1 80 ? 6.548 -7.601 6.438 1.00 5.35 77 ASN A CA 1
ATOM 625 C C . ASN A 1 80 ? 6.589 -6.215 5.759 1.00 7.39 77 ASN A C 1
ATOM 626 O O . ASN A 1 80 ? 5.895 -6.002 4.767 1.00 8.31 77 ASN A O 1
ATOM 631 N N . ILE A 1 81 ? 7.444 -5.306 6.242 1.00 4.69 78 ILE A N 1
ATOM 632 C CA . ILE A 1 81 ? 7.664 -3.989 5.615 1.00 3.00 78 ILE A CA 1
ATOM 633 C C . ILE A 1 81 ? 9.156 -3.786 5.579 1.00 6.45 78 ILE A C 1
ATOM 634 O O . ILE A 1 81 ? 9.809 -3.886 6.631 1.00 9.39 78 ILE A O 1
ATOM 639 N N . ASN A 1 82 ? 9.738 -3.475 4.420 1.00 8.10 79 ASN A N 1
ATOM 640 C CA . ASN A 1 82 ? 11.204 -3.402 4.343 1.00 8.38 79 ASN A CA 1
ATOM 641 C C . ASN A 1 82 ? 11.747 -1.987 4.502 1.00 10.00 79 ASN A C 1
ATOM 642 O O . ASN A 1 82 ? 10.975 -1.064 4.787 1.00 9.11 79 ASN A O 1
ATOM 647 N N . LYS A 1 83 ? 13.057 -1.820 4.318 1.00 9.27 80 LYS A N 1
ATOM 648 C CA . LYS A 1 83 ? 13.676 -0.532 4.622 1.00 12.04 80 LYS A CA 1
ATOM 649 C C . LYS A 1 83 ? 13.282 0.531 3.617 1.00 16.60 80 LYS A C 1
ATOM 650 O O . LYS A 1 83 ? 13.452 1.736 3.877 1.00 21.23 80 LYS A O 1
ATOM 656 N N . ASN A 1 84 ? 12.761 0.099 2.469 1.00 13.31 81 ASN A N 1
ATOM 657 C CA . ASN A 1 84 ? 12.247 1.008 1.443 1.00 10.55 81 ASN A CA 1
ATOM 658 C C . ASN A 1 84 ? 10.739 1.272 1.574 1.00 11.44 81 ASN A C 1
ATOM 659 O O . ASN A 1 84 ? 10.133 1.927 0.699 1.00 13.04 81 ASN A O 1
ATOM 664 N N . GLY A 1 85 ? 10.131 0.732 2.629 1.00 8.55 82 GLY A N 1
ATOM 665 C CA . GLY A 1 85 ? 8.696 0.888 2.853 1.00 6.10 82 GLY A CA 1
ATOM 666 C C . GLY A 1 85 ? 7.797 -0.001 1.998 1.00 5.74 82 GLY A C 1
ATOM 667 O O . GLY A 1 85 ? 6.557 0.167 1.977 1.00 7.98 82 GLY A O 1
ATOM 668 N N . VAL A 1 86 ? 8.388 -0.963 1.286 1.00 7.11 83 VAL A N 1
ATOM 669 C CA . VAL A 1 86 ? 7.607 -1.937 0.518 1.00 6.62 83 VAL A CA 1
ATOM 670 C C . VAL A 1 86 ? 6.852 -2.839 1.487 1.00 6.66 83 VAL A C 1
ATOM 671 O O . VAL A 1 86 ? 7.401 -3.238 2.571 1.00 8.44 83 VAL A O 1
ATOM 675 N N . ILE A 1 87 ? 5.571 -3.080 1.198 1.00 5.82 84 ILE A N 1
ATOM 676 C CA . ILE A 1 87 ? 4.708 -3.873 2.080 1.00 7.25 84 ILE A CA 1
ATOM 677 C C . ILE A 1 87 ? 4.386 -5.208 1.462 1.00 11.28 84 ILE A C 1
ATOM 678 O O . ILE A 1 87 ? 3.920 -5.279 0.305 1.00 11.14 84 ILE A O 1
ATOM 683 N N . CYS A 1 88 ? 4.588 -6.283 2.225 1.00 8.27 85 CYS A N 1
ATOM 684 C CA . CYS A 1 88 ? 4.193 -7.606 1.762 1.00 10.28 85 CYS A CA 1
ATOM 685 C C . CYS A 1 88 ? 2.801 -7.918 2.321 1.00 9.95 85 CYS A C 1
ATOM 686 O O . CYS A 1 88 ? 2.627 -8.224 3.502 1.00 12.71 85 CYS A O 1
ATOM 689 N N . LEU A 1 89 ? 1.787 -7.804 1.458 1.00 7.70 86 LEU A N 1
ATOM 690 C CA . LEU A 1 89 ? 0.394 -7.950 1.841 1.00 8.30 86 LEU A CA 1
ATOM 691 C C . LEU A 1 89 ? -0.317 -8.560 0.664 1.00 9.01 86 LEU A C 1
ATOM 692 O O . LEU A 1 89 ? -0.300 -7.967 -0.438 1.00 9.50 86 LEU A O 1
ATOM 697 N N . ASP A 1 90 ? -0.897 -9.746 0.878 1.00 14.67 87 ASP A N 1
ATOM 698 C CA . ASP A 1 90 ? -1.506 -10.501 -0.218 1.00 12.75 87 ASP A CA 1
ATOM 699 C C . ASP A 1 90 ? -2.477 -9.678 -1.078 1.00 10.70 87 ASP A C 1
ATOM 700 O O . ASP A 1 90 ? -2.453 -9.765 -2.307 1.00 11.50 87 ASP A O 1
ATOM 705 N N . ILE A 1 91 ? -3.315 -8.851 -0.451 1.00 8.79 88 ILE A N 1
ATOM 706 C CA . ILE A 1 91 ? -4.268 -8.073 -1.246 1.00 9.52 88 ILE A CA 1
ATOM 707 C C . ILE A 1 91 ? -3.658 -6.976 -2.134 1.00 9.06 88 ILE A C 1
ATOM 708 O O . ILE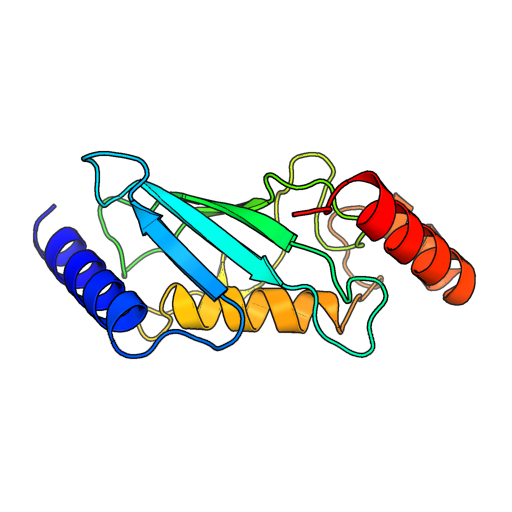 A 1 91 ? -4.332 -6.474 -3.015 1.00 11.96 88 ILE A O 1
ATOM 713 N N . LEU A 1 92 ? -2.398 -6.616 -1.895 1.00 7.50 89 LEU A N 1
ATOM 714 C CA . LEU A 1 92 ? -1.738 -5.682 -2.775 1.00 9.24 89 LEU A CA 1
ATOM 715 C C . LEU A 1 92 ? -1.070 -6.402 -3.922 1.00 10.55 89 LEU A C 1
ATOM 716 O O . LEU A 1 92 ? -0.457 -5.765 -4.790 1.00 13.29 89 LEU A O 1
ATOM 721 N N . LYS A 1 93 ? -1.152 -7.738 -3.940 1.00 13.62 90 LYS A N 1
ATOM 722 C CA . LYS A 1 93 ? -0.559 -8.485 -5.018 1.00 17.06 90 LYS A CA 1
ATOM 723 C C . LYS A 1 93 ? -1.620 -9.437 -5.574 1.00 13.98 90 LYS A C 1
ATOM 724 O O . LYS A 1 93 ? -2.671 -8.962 -6.022 1.00 17.21 90 LYS A O 1
ATOM 730 N N . ASP A 1 94 ? -1.408 -10.737 -5.501 1.00 16.69 91 ASP A N 1
ATOM 731 C CA . ASP A 1 94 ? -2.261 -11.644 -6.250 1.00 19.48 91 ASP A CA 1
ATOM 732 C C . ASP A 1 94 ? -3.683 -11.731 -5.709 1.00 18.53 91 ASP A C 1
ATOM 733 O O . ASP A 1 94 ? -4.568 -12.248 -6.388 1.00 19.38 91 ASP A O 1
ATOM 738 N N . GLN A 1 95 ? -3.910 -11.249 -4.490 1.00 18.67 92 GLN A N 1
ATOM 739 C CA . GLN A 1 95 ? -5.263 -11.314 -3.939 1.00 14.66 92 GLN A CA 1
ATOM 740 C C . GLN A 1 95 ? -6.049 -10.008 -4.084 1.00 12.24 92 GLN A C 1
ATOM 741 O O . GLN A 1 95 ? -7.141 -9.863 -3.482 1.00 12.70 92 GLN A O 1
ATOM 747 N N . TRP A 1 96 ? -5.575 -9.096 -4.933 1.00 8.85 93 TRP A N 1
ATOM 748 C CA . TRP A 1 96 ? -6.327 -7.868 -5.208 1.00 10.87 93 TRP A CA 1
ATOM 749 C C . TRP A 1 96 ? -7.665 -8.147 -5.871 1.00 13.12 93 TRP A C 1
ATOM 750 O O . TRP A 1 96 ? -7.768 -9.004 -6.745 1.00 11.20 93 TRP A O 1
ATOM 761 N N . SER A 1 97 ? -8.685 -7.410 -5.457 1.00 13.55 94 SER A N 1
ATOM 762 C CA . SER A 1 97 ? -10.018 -7.536 -5.984 1.00 13.37 94 SER 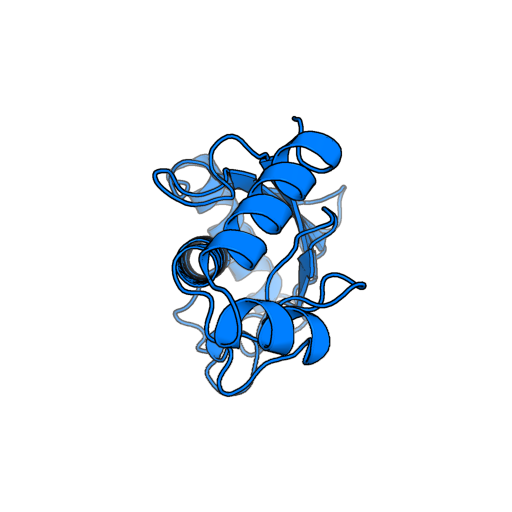A CA 1
ATOM 763 C C . SER A 1 97 ? -10.587 -6.132 -6.155 1.00 12.89 94 SER A C 1
ATOM 764 O O . SER A 1 97 ? -10.313 -5.264 -5.316 1.00 12.34 94 SER A O 1
ATOM 767 N N . PRO A 1 98 ? -11.385 -5.877 -7.213 1.00 16.38 95 PRO A N 1
ATOM 768 C CA . PRO A 1 98 ? -11.871 -4.496 -7.366 1.00 17.95 95 PRO A CA 1
ATOM 769 C C . PRO A 1 98 ? -12.853 -4.101 -6.272 1.00 13.31 95 PRO A C 1
ATOM 770 O O . PRO A 1 98 ? -13.194 -2.949 -6.217 1.00 15.30 95 PRO A O 1
ATOM 774 N N . ALA A 1 99 ? -13.298 -5.039 -5.435 1.00 12.09 96 ALA A N 1
ATOM 775 C CA . ALA A 1 99 ? -14.186 -4.724 -4.307 1.00 16.04 96 ALA A CA 1
ATOM 776 C C . ALA A 1 99 ? -13.412 -4.051 -3.188 1.00 13.60 96 ALA A C 1
ATOM 777 O O . ALA A 1 99 ? -14.015 -3.420 -2.295 1.00 16.88 96 ALA A O 1
ATOM 779 N N . LEU A 1 100 ? -12.079 -4.177 -3.215 1.00 10.61 97 LEU A N 1
ATOM 780 C CA . LEU A 1 100 ? -11.252 -3.490 -2.237 1.00 8.74 97 LEU A CA 1
ATOM 781 C C . LEU A 1 100 ? -11.128 -2.018 -2.630 1.00 13.76 97 LEU A C 1
ATOM 782 O O . LEU A 1 100 ? -11.163 -1.651 -3.811 1.00 13.99 97 LEU A O 1
ATOM 787 N N . THR A 1 101 ? -11.005 -1.169 -1.623 1.00 10.76 98 THR A N 1
ATOM 788 C CA . THR A 1 101 ? -10.795 0.251 -1.832 1.00 9.20 98 THR A CA 1
ATOM 789 C C . THR A 1 101 ? -9.502 0.611 -1.112 1.00 8.15 98 THR A C 1
ATOM 790 O O . THR A 1 101 ? -8.973 -0.192 -0.321 1.00 10.42 98 THR A O 1
ATOM 794 N N . LEU A 1 102 ? -9.019 1.827 -1.351 1.00 8.12 99 LEU A N 1
ATOM 795 C CA . LEU A 1 102 ? -7.857 2.295 -0.621 1.00 9.24 99 LEU A CA 1
ATOM 796 C C . LEU A 1 102 ? -8.163 2.282 0.892 1.00 10.28 99 LEU A C 1
ATOM 797 O O . LEU A 1 102 ? -7.302 1.894 1.698 1.00 7.87 99 LEU A O 1
ATOM 802 N N . SER A 1 103 ? -9.392 2.665 1.263 1.00 9.34 100 SER A N 1
ATOM 803 C CA . SER A 1 103 ? -9.820 2.655 2.682 1.00 10.30 100 SER A CA 1
ATOM 804 C C . SER A 1 103 ? -9.632 1.251 3.257 1.00 9.88 100 SER A C 1
ATOM 805 O O . SER A 1 103 ? -9.084 1.080 4.360 1.00 10.90 100 SER A O 1
ATOM 808 N N . ARG A 1 104 ? -10.113 0.249 2.529 1.00 9.78 101 ARG A N 1
ATOM 809 C CA . ARG A 1 104 ? -9.980 -1.151 2.975 1.00 9.63 101 ARG A CA 1
ATOM 810 C C . ARG A 1 104 ? -8.510 -1.566 3.053 1.00 10.58 101 ARG A C 1
ATOM 811 O O . ARG A 1 104 ? -8.144 -2.283 3.991 1.00 9.52 101 ARG A O 1
ATOM 819 N N . VAL A 1 105 ? -7.687 -1.085 2.118 1.00 8.13 102 VAL A N 1
ATOM 820 C CA . VAL A 1 105 ? -6.241 -1.359 2.152 1.00 9.09 102 VAL A CA 1
ATOM 821 C C . VAL A 1 105 ? -5.631 -0.752 3.410 1.00 9.82 102 VAL A C 1
ATOM 822 O O . VAL A 1 105 ? -4.807 -1.409 4.083 1.00 8.87 102 VAL A O 1
ATOM 826 N N . LEU A 1 106 ? -6.007 0.477 3.749 1.00 9.13 103 LEU A N 1
ATOM 827 C CA . LEU A 1 106 ? -5.428 1.121 4.928 1.00 7.59 103 LEU A CA 1
ATOM 828 C C . LEU A 1 106 ? -5.840 0.351 6.180 1.00 8.12 103 LEU A C 1
ATOM 829 O O . LEU A 1 106 ? -5.019 0.153 7.094 1.00 9.69 103 LEU A O 1
ATOM 834 N N . LEU A 1 107 ? -7.090 -0.112 6.223 1.00 8.33 104 LEU A N 1
ATOM 835 C CA . LEU A 1 107 ? -7.526 -0.958 7.349 1.00 9.10 104 LEU A CA 1
ATOM 836 C C . LEU A 1 107 ? -6.713 -2.261 7.400 1.00 8.00 104 LEU A C 1
ATOM 837 O O . LEU A 1 107 ? -6.328 -2.719 8.498 1.00 9.42 104 LEU A O 1
ATOM 842 N N . SER A 1 108 ? -6.433 -2.876 6.246 1.00 7.20 105 SER A N 1
ATOM 843 C CA . SER A 1 108 ? -5.689 -4.121 6.193 1.00 9.58 105 SER A CA 1
ATOM 844 C C . SER A 1 108 ? -4.235 -3.910 6.638 1.00 7.91 105 SER A C 1
ATOM 845 O O . SER A 1 108 ? -3.637 -4.816 7.246 1.00 9.12 105 SER A O 1
ATOM 848 N N . ILE A 1 109 ? -3.670 -2.734 6.324 1.00 6.57 106 ILE A N 1
ATOM 849 C CA . ILE A 1 109 ? -2.274 -2.431 6.706 1.00 5.59 106 ILE A CA 1
ATOM 850 C C . ILE A 1 109 ? -2.214 -2.214 8.216 1.00 7.68 106 ILE A C 1
ATOM 851 O O . ILE A 1 109 ? -1.297 -2.726 8.885 1.00 8.21 106 ILE A O 1
ATOM 856 N N . SER A 1 110 ? -3.203 -1.518 8.773 1.00 8.02 107 SER A N 1
ATOM 857 C CA . SER A 1 110 ? -3.313 -1.400 10.229 1.00 7.45 107 SER A CA 1
ATOM 858 C C . SER A 1 110 ? -3.425 -2.768 10.906 1.00 9.28 107 SER A C 1
ATOM 859 O O . SER A 1 110 ? -2.777 -3.016 11.951 1.00 8.82 107 SER A O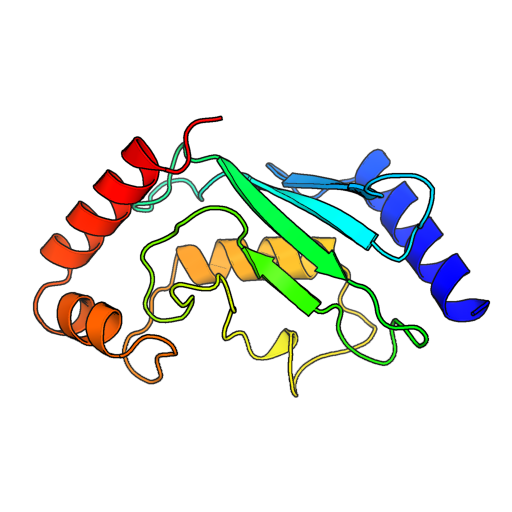 1
ATOM 862 N N . SER A 1 111 ? -4.237 -3.665 10.339 1.00 7.91 108 SER A N 1
ATOM 863 C CA . SER A 1 111 ? -4.319 -5.047 10.836 1.00 9.56 108 SER A CA 1
ATOM 864 C C . SER A 1 111 ? -2.956 -5.751 10.756 1.00 10.04 108 SER A C 1
ATOM 865 O O . SER A 1 111 ? -2.556 -6.422 11.689 1.00 11.54 108 SER A O 1
ATOM 868 N N . LEU A 1 112 ? -2.259 -5.602 9.639 1.00 9.10 109 LEU A N 1
ATOM 869 C CA . LEU A 1 112 ? -0.908 -6.168 9.483 1.00 9.80 109 LEU A CA 1
ATOM 870 C C . LEU A 1 112 ? 0.044 -5.687 10.599 1.00 9.95 109 LEU A C 1
ATOM 871 O O . LEU A 1 112 ? 0.830 -6.464 11.141 1.00 11.53 109 LEU A O 1
ATOM 876 N N . LEU A 1 113 ? -0.082 -4.422 10.994 1.00 8.66 110 LEU A N 1
ATOM 877 C CA . LEU A 1 113 ? 0.813 -3.951 12.058 1.00 9.47 110 LEU A CA 1
ATOM 878 C C . LEU A 1 113 ? 0.480 -4.676 13.380 1.00 10.71 110 LEU A C 1
ATOM 879 O O . LEU A 1 113 ? 1.375 -4.898 14.184 1.00 13.23 110 LEU A O 1
ATOM 884 N N . THR A 1 114 ? -0.772 -5.093 13.593 1.00 11.24 111 THR A N 1
ATOM 885 C CA . THR A 1 114 ? -1.102 -5.791 14.823 1.00 13.24 111 THR A CA 1
ATOM 886 C C . THR A 1 114 ? -0.749 -7.261 14.773 1.00 15.34 111 THR A C 1
ATOM 887 O O . THR A 1 114 ? -0.750 -7.938 15.795 1.00 17.47 111 THR A O 1
ATOM 891 N N . ASP A 1 115 ? -0.436 -7.746 13.576 1.00 15.04 112 ASP A N 1
ATOM 892 C CA . ASP A 1 115 ? -0.109 -9.137 13.404 1.00 17.38 112 ASP A CA 1
ATOM 893 C C . ASP A 1 115 ? 1.213 -9.359 12.662 1.00 20.94 112 ASP A C 1
ATOM 894 O O . ASP A 1 115 ? 1.212 -9.833 11.531 1.00 22.75 112 ASP A O 1
ATOM 899 N N . PRO A 1 116 ? 2.336 -9.020 13.305 1.00 17.81 113 PRO A N 1
ATOM 900 C CA . PRO A 1 116 ? 3.677 -9.265 12.747 1.00 24.76 113 PRO A CA 1
ATOM 901 C C . PRO A 1 116 ? 3.945 -10.747 12.755 1.00 29.89 113 PRO A C 1
ATOM 902 O O . PRO A 1 116 ? 3.972 -11.362 13.832 1.00 34.79 113 PRO A O 1
ATOM 906 N N . ASN A 1 117 ? 4.126 -11.316 11.566 1.00 24.33 114 ASN A N 1
ATOM 907 C CA . ASN A 1 117 ? 4.342 -12.739 11.412 1.00 26.00 114 ASN A CA 1
ATOM 908 C C . ASN A 1 117 ? 5.735 -13.010 10.874 1.00 27.27 114 ASN A C 1
ATOM 909 O O . ASN A 1 117 ? 6.048 -12.648 9.748 1.00 29.87 114 ASN A O 1
ATOM 914 N N . PRO A 1 118 ? 6.567 -13.708 11.647 1.00 17.39 115 PRO A N 1
ATOM 915 C CA . PRO A 1 118 ? 7.911 -13.830 11.075 1.00 17.09 115 PRO A CA 1
ATOM 916 C C . PRO A 1 118 ? 8.096 -15.094 10.202 1.00 17.79 115 PRO A C 1
ATOM 917 O O . PRO A 1 118 ? 9.245 -15.380 9.773 1.00 17.07 115 PRO A O 1
ATOM 921 N N . SER A 1 119 ? 7.013 -15.822 9.914 1.00 17.03 116 SER A N 1
ATOM 922 C CA . SER A 1 119 ? 7.154 -17.088 9.195 1.00 20.13 116 SER A CA 1
ATOM 923 C C . SER A 1 119 ? 7.408 -16.925 7.689 1.00 18.29 116 SER A C 1
ATOM 924 O O . SER A 1 119 ? 7.985 -17.809 7.065 1.00 18.64 116 SER A O 1
ATOM 927 N N . ASP A 1 120 ? 6.989 -15.807 7.109 1.00 16.15 117 ASP A N 1
ATOM 928 C CA . ASP A 1 120 ? 7.143 -15.581 5.667 1.00 15.67 117 ASP A CA 1
ATOM 929 C C . ASP A 1 120 ? 7.426 -14.097 5.434 1.00 13.83 117 ASP A C 1
ATOM 930 O O . ASP A 1 120 ? 6.589 -13.366 4.882 1.00 15.13 117 ASP A O 1
ATOM 935 N N . PRO A 1 121 ? 8.589 -13.638 5.904 1.00 12.81 118 PRO A N 1
ATOM 936 C CA . PRO A 1 121 ? 8.819 -12.196 6.000 1.00 11.61 118 PRO A CA 1
ATOM 937 C C . PRO A 1 121 ? 9.390 -11.568 4.735 1.00 11.29 118 PRO A C 1
ATOM 938 O O . PRO A 1 121 ? 9.983 -12.231 3.918 1.00 13.84 118 PRO A O 1
ATOM 942 N N . LEU A 1 122 ? 9.199 -10.252 4.626 1.00 10.89 119 LEU A N 1
ATOM 943 C CA . LEU A 1 122 ? 9.856 -9.467 3.566 1.00 11.00 119 LEU A CA 1
ATOM 944 C C . LEU A 1 122 ? 11.234 -9.021 4.070 1.00 10.75 119 LEU A C 1
ATOM 945 O O . LEU A 1 122 ? 12.187 -8.897 3.264 1.00 12.49 119 LEU A O 1
ATOM 950 N N . ASP A 1 123 ? 11.338 -8.743 5.388 1.00 10.35 120 ASP A N 1
ATOM 951 C CA . ASP A 1 123 ? 12.630 -8.383 5.985 1.00 10.45 120 ASP A CA 1
ATOM 952 C C . ASP A 1 123 ? 13.043 -9.490 6.927 1.00 10.43 120 ASP A C 1
ATOM 953 O O . ASP A 1 123 ? 12.602 -9.534 8.086 1.00 10.30 120 ASP A O 1
ATOM 958 N N . PRO A 1 124 ? 13.883 -10.395 6.432 1.00 11.74 121 PRO A N 1
ATOM 959 C CA . PRO A 1 124 ? 14.204 -11.584 7.245 1.00 12.58 121 PRO A CA 1
ATOM 960 C C . PRO A 1 124 ? 14.972 -11.260 8.517 1.00 12.64 121 PRO A C 1
ATOM 961 O O . PRO A 1 124 ? 14.847 -11.981 9.490 1.00 13.02 121 PRO A O 1
ATOM 965 N N . GLU A 1 125 ? 15.750 -10.182 8.540 1.00 12.30 122 GLU A N 1
ATOM 966 C CA . GLU A 1 125 ? 16.453 -9.855 9.775 1.00 12.38 122 GLU A CA 1
ATOM 967 C C . GLU A 1 125 ? 15.542 -9.372 10.882 1.00 11.69 122 GLU A C 1
ATOM 968 O O . GLU A 1 125 ? 15.715 -9.774 12.043 1.00 13.45 122 GLU A O 1
ATOM 974 N N . VAL A 1 126 ? 14.539 -8.572 10.526 1.00 10.77 123 VAL A N 1
ATOM 975 C CA . VAL A 1 126 ? 13.540 -8.147 11.498 1.00 12.71 123 VAL A CA 1
ATOM 976 C C . VAL A 1 126 ? 12.781 -9.380 11.981 1.00 10.55 123 VAL A C 1
ATOM 977 O O . VAL A 1 126 ? 12.512 -9.534 13.160 1.00 10.98 123 VAL A O 1
ATOM 981 N N . ALA A 1 127 ? 12.440 -10.279 11.061 1.00 10.97 124 ALA A N 1
ATOM 982 C CA . ALA A 1 127 ? 11.756 -11.507 11.468 1.00 11.50 124 ALA A CA 1
ATOM 983 C C . ALA A 1 127 ? 12.601 -12.348 12.437 1.00 12.46 124 ALA A C 1
ATOM 984 O O . ALA A 1 127 ? 12.060 -12.974 13.374 1.00 12.60 124 ALA A O 1
ATOM 986 N N . ASN A 1 128 ? 13.920 -12.380 12.218 1.00 12.90 125 ASN A N 1
ATOM 987 C CA . ASN A 1 128 ? 14.793 -13.125 13.114 1.00 13.74 125 ASN A CA 1
ATOM 988 C C . ASN A 1 128 ? 14.712 -12.588 14.540 1.00 13.78 125 ASN A C 1
ATOM 989 O O . ASN A 1 128 ? 14.720 -13.379 15.491 1.00 16.32 125 ASN A O 1
ATOM 994 N N . VAL A 1 129 ? 14.636 -11.262 14.697 1.00 13.86 126 VAL A N 1
ATOM 995 C CA . VAL A 1 129 ? 14.500 -10.674 16.038 1.00 12.85 126 VAL A CA 1
ATOM 996 C C . VAL A 1 129 ? 13.155 -11.102 16.665 1.00 15.98 126 VAL A C 1
ATOM 997 O O . VAL A 1 129 ? 13.096 -11.582 17.805 1.00 16.42 126 VAL A O 1
ATOM 1001 N N . LEU A 1 130 ? 12.077 -10.969 15.895 1.00 14.26 127 LEU A N 1
ATOM 1002 C CA . LEU A 1 130 ? 10.735 -11.272 16.393 1.00 12.65 127 LEU A CA 1
ATOM 1003 C C . LEU A 1 130 ? 10.612 -12.737 16.846 1.00 18.51 127 LEU A C 1
ATOM 1004 O O . LEU A 1 130 ? 10.063 -13.038 17.916 1.00 19.21 127 LEU A O 1
ATOM 1009 N N . ARG A 1 131 ? 11.150 -13.644 16.044 1.00 13.70 128 ARG A N 1
ATOM 1010 C CA . ARG A 1 131 ? 11.037 -15.087 16.310 1.00 15.98 128 ARG A CA 1
ATOM 1011 C C . ARG A 1 131 ? 11.869 -15.412 17.548 1.00 18.39 128 ARG A C 1
ATOM 1012 O O . ARG A 1 131 ? 11.436 -16.141 18.444 1.00 22.66 128 ARG A O 1
ATOM 1020 N N . ALA A 1 132 ? 13.069 -14.846 17.615 1.00 16.60 129 ALA A N 1
ATOM 1021 C CA . ALA A 1 132 ? 13.971 -15.151 18.733 1.00 20.42 129 ALA A CA 1
ATOM 1022 C C . ALA A 1 132 ? 13.576 -14.510 20.072 1.00 19.24 129 ALA A C 1
ATOM 1023 O O . ALA A 1 132 ? 13.830 -15.088 21.134 1.00 19.53 129 ALA A O 1
ATOM 1025 N N . ASN A 1 133 ? 12.995 -13.319 20.037 1.00 15.64 130 ASN A N 1
ATOM 1026 C CA . ASN A 1 133 ? 12.739 -12.593 21.279 1.00 14.51 130 ASN A CA 1
ATOM 1027 C C . ASN A 1 133 ? 11.635 -11.587 21.024 1.00 15.03 130 ASN A C 1
ATOM 1028 O O . ASN A 1 133 ? 11.901 -10.468 20.587 1.00 13.85 130 ASN A O 1
ATOM 1033 N N . LYS A 1 134 ? 10.380 -11.981 21.263 1.00 13.44 131 LYS A N 1
ATOM 1034 C CA . LYS A 1 134 ? 9.261 -11.149 20.825 1.00 10.99 131 LYS A CA 1
ATOM 1035 C C . LYS A 1 134 ? 9.279 -9.810 21.548 1.00 12.20 131 LYS A C 1
ATOM 1036 O O . LYS A 1 134 ? 8.942 -8.784 20.969 1.00 12.62 131 LYS A O 1
ATOM 1042 N N . LYS A 1 135 ? 9.674 -9.832 22.813 1.00 13.72 132 LYS A N 1
ATOM 1043 C CA . LYS A 1 135 ? 9.719 -8.618 23.603 1.00 16.98 132 LYS A CA 1
ATOM 1044 C C . LYS A 1 135 ? 10.749 -7.660 23.015 1.00 16.66 132 LYS A C 1
ATOM 1045 O O . LYS A 1 135 ? 10.513 -6.435 22.957 1.00 15.39 132 LYS A O 1
ATOM 1051 N N . GLN A 1 136 ? 11.879 -8.200 22.556 1.00 15.39 133 GLN A N 1
ATOM 1052 C CA . GLN A 1 136 ? 12.905 -7.354 21.971 1.00 15.89 133 GLN A CA 1
ATOM 1053 C C . GLN A 1 136 ? 12.385 -6.703 20.694 1.00 14.14 133 GLN A C 1
ATOM 1054 O O . GLN A 1 136 ? 12.626 -5.521 20.446 1.00 14.48 133 GLN A O 1
ATOM 1060 N N . PHE A 1 137 ? 11.681 -7.470 19.874 1.00 12.45 134 PHE A N 1
ATOM 1061 C CA . PHE A 1 137 ? 11.086 -6.928 18.663 1.00 11.36 134 PHE A CA 1
ATOM 1062 C C . PHE A 1 137 ? 10.116 -5.788 19.035 1.00 11.77 134 PHE A C 1
ATOM 1063 O O . PHE A 1 137 ? 10.121 -4.710 18.408 1.00 10.59 134 PHE A O 1
ATOM 1071 N N . GLU A 1 138 ? 9.255 -6.043 20.014 1.00 11.68 135 GLU A N 1
ATOM 1072 C CA . GLU A 1 138 ? 8.257 -5.033 20.359 1.00 13.62 135 GLU A CA 1
ATOM 1073 C C . GLU A 1 138 ? 8.928 -3.764 20.874 1.00 18.42 135 GLU A C 1
ATOM 1074 O O . GLU A 1 138 ? 8.497 -2.649 20.532 1.00 12.55 135 GLU A O 1
ATOM 1080 N N . ASP A 1 139 ? 9.978 -3.924 21.678 1.00 14.36 136 ASP A N 1
ATOM 1081 C CA . ASP A 1 139 ? 10.708 -2.779 22.212 1.00 16.17 136 ASP A CA 1
ATOM 1082 C C . ASP A 1 139 ? 11.309 -1.953 21.074 1.00 15.58 136 ASP A C 1
ATOM 1083 O O . ASP A 1 139 ? 11.236 -0.701 21.082 1.00 16.21 136 ASP A O 1
ATOM 1088 N N . THR A 1 140 ? 11.912 -2.633 20.107 1.00 14.60 137 THR A N 1
ATOM 1089 C CA . THR A 1 140 ? 12.490 -1.905 18.976 1.00 14.21 137 THR A CA 1
ATOM 1090 C C . THR A 1 140 ? 11.402 -1.240 18.129 1.00 12.64 137 THR A C 1
ATOM 1091 O O . THR A 1 140 ? 11.539 -0.093 17.698 1.00 12.87 137 THR A O 1
ATOM 1095 N N . ALA A 1 141 ? 10.305 -1.951 17.918 1.00 11.24 138 ALA A N 1
ATOM 1096 C CA . ALA A 1 141 ? 9.207 -1.389 17.144 1.00 9.99 138 ALA A CA 1
ATOM 1097 C C . ALA A 1 141 ? 8.633 -0.148 17.840 1.00 12.92 138 ALA A C 1
ATOM 1098 O O . ALA A 1 141 ? 8.274 0.834 17.175 1.00 10.43 138 ALA A O 1
ATOM 1100 N N . ARG A 1 142 ? 8.590 -0.187 19.165 1.00 12.19 139 ARG A N 1
ATOM 1101 C CA . ARG A 1 142 ? 8.112 0.941 19.953 1.00 13.46 139 ARG A CA 1
ATOM 1102 C C . ARG A 1 142 ? 9.104 2.100 19.864 1.00 14.67 139 ARG A C 1
ATOM 1103 O O . ARG A 1 142 ? 8.692 3.260 19.712 1.00 14.97 139 ARG A O 1
ATOM 1111 N N . GLU A 1 143 ? 10.399 1.801 19.977 1.00 15.58 140 GLU A N 1
ATOM 1112 C CA . GLU A 1 143 ? 11.419 2.841 19.845 1.00 16.95 140 GLU A CA 1
ATOM 1113 C C . GLU A 1 143 ? 11.395 3.495 18.458 1.00 15.64 140 GLU A C 1
ATOM 1114 O O . GLU A 1 143 ? 11.512 4.711 18.344 1.00 16.44 140 GLU A O 1
ATOM 1120 N N . TRP A 1 144 ? 11.234 2.701 17.414 1.00 13.82 141 TRP A N 1
ATOM 1121 C CA . TRP A 1 144 ? 11.138 3.275 16.072 1.00 12.73 141 TRP A CA 1
ATOM 1122 C C . TRP A 1 144 ? 9.888 4.129 15.903 1.00 12.07 141 TRP A C 1
ATOM 1123 O O . TRP A 1 144 ? 9.892 5.150 15.176 1.00 12.02 141 TRP A O 1
ATOM 1134 N N . THR A 1 145 ? 8.802 3.739 16.564 1.00 11.72 142 THR A N 1
ATOM 1135 C CA . THR A 1 145 ? 7.589 4.540 16.494 1.00 11.42 142 THR A CA 1
ATOM 1136 C C . THR A 1 145 ? 7.852 5.893 17.128 1.00 13.14 142 THR A C 1
ATOM 1137 O O . THR A 1 145 ? 7.450 6.938 16.600 1.00 13.07 142 THR A O 1
ATOM 1141 N N . ARG A 1 146 ? 8.542 5.872 18.261 1.00 14.88 143 ARG A N 1
ATOM 1142 C CA . ARG A 1 146 ? 8.860 7.108 18.968 1.00 16.97 143 ARG A CA 1
ATOM 1143 C C . ARG A 1 146 ? 9.794 7.979 18.142 1.00 20.99 143 ARG A C 1
ATOM 1144 O O . ARG A 1 146 ? 9.611 9.196 18.046 1.00 21.13 143 ARG A O 1
ATOM 1152 N N . MET A 1 147 ? 10.817 7.361 17.569 1.00 16.88 144 MET A N 1
ATOM 1153 C CA . MET A 1 147 ? 11.855 8.123 16.873 1.00 20.28 144 MET A CA 1
ATOM 1154 C C . MET A 1 147 ? 11.392 8.668 15.540 1.00 18.54 144 MET A C 1
ATOM 1155 O O . MET A 1 147 ? 11.732 9.814 15.169 1.00 18.37 144 MET A O 1
ATOM 1160 N N . TYR A 1 148 ? 10.653 7.845 14.805 1.00 14.09 145 TYR A N 1
ATOM 1161 C CA . TYR A 1 148 ? 10.444 8.098 13.380 1.00 12.83 145 TYR A CA 1
ATOM 1162 C C . TYR A 1 148 ? 9.018 8.384 12.956 1.00 11.61 145 TYR A C 1
ATOM 1163 O O . TYR A 1 148 ? 8.789 8.739 11.782 1.00 11.61 145 TYR A O 1
ATOM 1172 N N . ALA A 1 149 ? 8.038 8.179 13.845 1.00 11.58 146 ALA A N 1
ATOM 1173 C CA . ALA A 1 149 ? 6.636 8.297 13.468 1.00 10.60 146 ALA A CA 1
ATOM 1174 C C . ALA A 1 149 ? 5.891 9.366 14.295 1.00 11.77 146 ALA A C 1
ATOM 1175 O O . ALA A 1 149 ? 4.672 9.284 14.494 1.00 11.48 146 ALA A O 1
ATOM 1177 N N . ARG A 1 150 ? 6.609 10.375 14.803 1.00 13.37 147 ARG A N 1
ATOM 1178 C CA . ARG A 1 150 ? 5.933 11.481 15.484 1.00 15.76 147 ARG A CA 1
ATOM 1179 C C . ARG A 1 150 ? 5.164 12.268 14.444 1.00 16.99 147 ARG A C 1
ATOM 1180 O O . ARG A 1 150 ? 5.634 12.431 13.320 1.00 15.38 147 ARG A O 1
ATOM 1188 N N . PRO A 1 151 ? 3.958 12.754 14.800 1.00 26.63 148 PRO A N 1
ATOM 1189 C CA . PRO A 1 151 ? 3.140 13.546 13.872 1.00 28.26 148 PRO A CA 1
ATOM 1190 C C . PRO A 1 151 ? 3.703 14.937 13.619 1.00 30.53 148 PRO A C 1
ATOM 1191 O O . PRO A 1 151 ? 4.652 15.401 14.245 1.00 25.75 148 PRO A O 1
#

Radius of gyration: 15.58 Å; Cα contacts (8 Å, |Δi|>4): 275; chains: 1; bounding box: 34×35×42 Å

InterPro domains:
  IPR000608 Ubiquitin-conjugating (UBC), catalytic core domain [PF00179] (5-141)
  IPR000608 Ubiquitin-conjugating (UBC), catalytic core domain [PS50127] (1-147)
  IPR016135 Ubiquitin-conjugating enzyme/RWD-like [G3DSA:3.10.110.10] (1-147)
  IPR016135 Ubiquitin-conjugating enzyme/RWD-like [SSF54495] (1-146)
  IPR023313 Ubiquitin-conjugating enzyme, active site [PS00183] (74-89)

B-factor: mean 16.56, std 9.78, range [3.0, 68.06]

Nearest PDB structures (foldseek):
  4gpr-assembly1_A  TM=1.007E+00  e=2.436E-33  Entamoeba histolytica
  6sqr-assembly1_E  TM=9.883E-01  e=8.605E-25  Homo sapiens
  8gbq-assembly1_A  TM=9.895E-01  e=4.091E-24  Homo sapiens
  6fga-assembly1_K  TM=9.804E-01  e=3.270E-23  Homo sapiens
  4nr3-assembly1_B  TM=9.633E-01  e=1.566E-20  Homo sapiens